Protein AF-A0A7X7SKA2-F1 (afdb_monomer)

Secondary structure (DSSP, 8-state):
--S--PPPSEEEEES-TT-TTTHHHHHHHHHHHHHTT-EEEEEES--TT---TTEEEEEEEEEE--HHHHSSSEEEEEEEEE-

Sequence (83 aa):
NAQLMHAYDVVLGSDLSYERAVSPLQRALLEQAHARGADVLIADAGRTYFDERGLVQIAEYEIEVPLDLEGVGSRRARVYRMD

Mean predicted aligned error: 4.68 Å

Radius of gyration: 14.66 Å; Cα contacts (8 Å, |Δi|>4): 138; chains: 1; bounding box: 41×28×34 Å

Foldseek 3Di:
DPPDPPLDQAAEAEDFQQDQVRLVVVVVVQVVSVVSNHWYKYKDQDHPRDDCPQKDWDDKDWAADDCVVPVDRTTIMIMITGD

pLDDT: mean 91.7, std 12.4, range [42.16, 98.31]

Structure (mmCIF, N/CA/C/O backbone):
data_AF-A0A7X7SKA2-F1
#
_entry.id   AF-A0A7X7SKA2-F1
#
loop_
_atom_site.group_PDB
_atom_site.id
_atom_site.type_symbol
_atom_site.label_atom_id
_atom_site.label_alt_id
_atom_site.label_comp_id
_atom_site.label_asym_id
_atom_site.label_entity_id
_atom_site.label_seq_id
_atom_site.pdbx_PDB_ins_code
_atom_site.Cartn_x
_atom_site.Cartn_y
_atom_site.Cartn_z
_atom_site.occupancy
_atom_site.B_iso_or_equiv
_atom_site.auth_seq_id
_atom_site.auth_comp_id
_atom_site.auth_asym_id
_atom_site.auth_atom_id
_atom_site.pdbx_PDB_model_num
ATOM 1 N N . ASN A 1 1 ? -27.073 13.462 0.748 1.00 42.16 1 ASN A N 1
ATOM 2 C CA . ASN A 1 1 ? -27.251 12.031 0.435 1.00 42.16 1 ASN A CA 1
ATOM 3 C C . ASN A 1 1 ? -26.170 11.257 1.189 1.00 42.16 1 ASN A C 1
ATOM 5 O O . ASN A 1 1 ? -25.154 10.910 0.614 1.00 42.16 1 ASN A O 1
ATOM 9 N N . ALA A 1 2 ? -26.316 11.158 2.517 1.00 42.72 2 ALA A N 1
ATOM 10 C CA . ALA A 1 2 ? -25.284 10.661 3.446 1.00 42.72 2 ALA A CA 1
ATOM 11 C C . ALA A 1 2 ? -25.504 9.189 3.851 1.00 42.72 2 ALA A C 1
ATOM 13 O O . ALA A 1 2 ? -24.891 8.688 4.786 1.00 42.72 2 ALA A O 1
ATOM 14 N N . GLN A 1 3 ? -26.414 8.509 3.161 1.00 45.66 3 GLN A N 1
ATOM 15 C CA . GLN A 1 3 ? -26.732 7.104 3.355 1.00 45.66 3 GLN A CA 1
ATOM 16 C C . GLN A 1 3 ? -26.160 6.356 2.152 1.00 45.66 3 GLN A C 1
ATOM 18 O O . GLN A 1 3 ? -26.476 6.725 1.026 1.00 45.66 3 GLN A O 1
ATOM 23 N N . LEU A 1 4 ? -25.334 5.335 2.418 1.00 49.91 4 LEU A 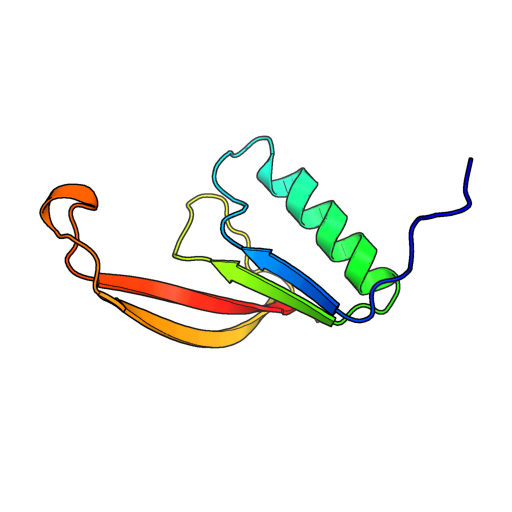N 1
ATOM 24 C CA . LEU A 1 4 ? -24.551 4.504 1.481 1.00 49.91 4 LEU A CA 1
ATOM 25 C C . LEU A 1 4 ? -23.075 4.908 1.275 1.00 49.91 4 LEU A C 1
ATOM 27 O O . LEU A 1 4 ? -22.568 4.895 0.161 1.00 49.91 4 LEU A O 1
ATOM 31 N N . MET A 1 5 ? -22.324 5.161 2.348 1.00 52.00 5 MET A N 1
ATOM 32 C CA . MET A 1 5 ? -20.955 4.628 2.394 1.00 52.00 5 MET A CA 1
ATOM 33 C C . MET A 1 5 ? -20.981 3.532 3.445 1.00 52.00 5 MET A C 1
ATOM 35 O O . MET A 1 5 ? -20.934 3.820 4.637 1.00 52.00 5 MET A O 1
ATOM 39 N N . HIS A 1 6 ? -21.181 2.286 3.014 1.00 61.06 6 HIS A N 1
ATOM 40 C CA . HIS A 1 6 ? -21.029 1.150 3.914 1.00 61.06 6 HIS A CA 1
ATOM 41 C C . HIS A 1 6 ? -19.653 1.256 4.583 1.00 61.06 6 HIS A C 1
ATOM 43 O O . HIS A 1 6 ? -18.644 1.442 3.901 1.00 61.06 6 HIS A O 1
ATOM 49 N N . ALA A 1 7 ? -19.626 1.209 5.916 1.00 79.94 7 ALA A N 1
ATOM 50 C CA . ALA A 1 7 ? -18.386 0.952 6.625 1.00 79.94 7 ALA A CA 1
ATOM 51 C C . ALA A 1 7 ? -17.937 -0.450 6.199 1.00 79.94 7 ALA A C 1
ATOM 53 O O . ALA A 1 7 ? -18.700 -1.405 6.333 1.00 79.94 7 ALA A O 1
ATOM 54 N N . TYR A 1 8 ? -16.764 -0.537 5.583 1.00 91.81 8 TYR A N 1
ATOM 55 C CA . TYR A 1 8 ? -16.160 -1.807 5.213 1.00 91.81 8 TYR A CA 1
ATOM 56 C C . TYR A 1 8 ? -15.357 -2.313 6.403 1.00 91.81 8 TYR A C 1
ATOM 58 O O . TYR A 1 8 ? -14.610 -1.537 6.995 1.00 91.81 8 TYR A O 1
ATOM 66 N N . ASP A 1 9 ? -15.469 -3.601 6.714 1.00 94.81 9 ASP A N 1
ATOM 67 C CA . ASP A 1 9 ? -14.633 -4.223 7.745 1.00 94.81 9 ASP A CA 1
ATOM 68 C C . ASP A 1 9 ? -13.162 -4.287 7.304 1.00 94.81 9 ASP A C 1
ATOM 70 O O . ASP A 1 9 ? -12.250 -4.172 8.119 1.00 94.81 9 ASP A O 1
ATOM 74 N N . VAL A 1 10 ? -12.929 -4.439 5.994 1.00 96.19 10 VAL A N 1
ATOM 75 C CA . VAL A 1 10 ? -11.600 -4.526 5.382 1.00 96.19 10 VAL A CA 1
ATOM 76 C C . VAL A 1 10 ? -11.552 -3.666 4.123 1.00 96.19 10 VAL A C 1
ATOM 78 O O . VAL A 1 10 ? -12.463 -3.717 3.293 1.00 96.19 10 VAL A O 1
ATOM 81 N N . VAL A 1 11 ? -10.468 -2.909 3.946 1.00 96.94 11 VAL A N 1
ATOM 82 C CA . VAL A 1 11 ? -10.175 -2.163 2.716 1.00 96.94 11 VAL A CA 1
ATOM 83 C C . VAL A 1 11 ? -8.816 -2.584 2.176 1.00 96.94 11 VAL A C 1
ATOM 85 O O . VAL A 1 11 ? -7.814 -2.560 2.885 1.00 96.94 11 VAL A O 1
ATOM 88 N N . LEU A 1 12 ? -8.788 -2.950 0.896 1.00 97.19 12 LEU A N 1
ATOM 89 C CA . LEU A 1 12 ? -7.578 -3.363 0.196 1.00 97.19 12 LEU A CA 1
ATOM 90 C C . LEU A 1 12 ? -7.179 -2.287 -0.816 1.00 97.19 12 LEU A C 1
ATOM 92 O O . LEU A 1 12 ? -7.976 -1.910 -1.676 1.00 97.19 12 LEU A O 1
ATOM 96 N N . GLY A 1 13 ? -5.944 -1.807 -0.722 1.00 95.25 13 GLY A N 1
ATOM 97 C CA . GLY A 1 13 ? -5.302 -0.966 -1.723 1.00 95.25 13 GLY A CA 1
ATOM 98 C C . GLY A 1 13 ? -4.197 -1.745 -2.422 1.00 95.25 13 GLY A C 1
ATOM 99 O O . GLY A 1 13 ? -3.389 -2.401 -1.774 1.00 95.25 13 GLY A O 1
ATOM 100 N N . SER A 1 14 ? -4.125 -1.678 -3.743 1.00 92.75 14 SER A N 1
ATOM 101 C CA . SER A 1 14 ? -2.990 -2.224 -4.479 1.00 92.75 14 SER A CA 1
ATOM 102 C C . SER A 1 14 ? -2.647 -1.282 -5.608 1.00 92.75 14 SER A C 1
ATOM 104 O O . SER A 1 14 ? -3.549 -0.759 -6.260 1.00 92.75 14 SER A O 1
ATOM 106 N N . ASP A 1 15 ? -1.348 -1.068 -5.803 1.00 85.44 15 ASP A N 1
ATOM 107 C CA . ASP A 1 15 ? -0.832 -0.423 -7.005 1.00 85.44 15 ASP A CA 1
ATOM 108 C C . ASP A 1 15 ? -1.435 0.979 -7.224 1.00 85.44 15 ASP A C 1
ATOM 110 O O . ASP A 1 15 ? -1.987 1.324 -8.264 1.00 85.44 15 ASP A O 1
ATOM 114 N N . LEU A 1 16 ? -1.401 1.791 -6.168 1.00 89.94 16 LEU A N 1
ATOM 115 C CA . LEU A 1 16 ? -2.054 3.099 -6.138 1.00 89.94 16 LEU A CA 1
ATOM 116 C C . LEU A 1 16 ? -1.085 4.221 -6.539 1.00 89.94 16 LEU A C 1
ATOM 118 O O . LEU A 1 16 ? -1.431 5.100 -7.331 1.00 89.94 16 LEU A O 1
ATOM 122 N N . SER A 1 17 ? 0.151 4.166 -6.039 1.00 93.44 17 SER A N 1
ATOM 123 C CA . SER A 1 17 ? 1.082 5.299 -5.972 1.00 93.44 17 SER A CA 1
ATOM 124 C C . SER A 1 17 ? 1.883 5.579 -7.253 1.00 93.44 17 SER A C 1
ATOM 126 O O . SER A 1 17 ? 3.094 5.817 -7.224 1.00 93.44 17 SER A O 1
ATOM 128 N N . TYR A 1 18 ? 1.204 5.555 -8.398 1.00 91.50 18 TYR A N 1
ATOM 129 C CA . TYR A 1 18 ? 1.787 5.787 -9.721 1.00 91.50 18 TYR A CA 1
ATOM 130 C C . TYR A 1 18 ? 2.094 7.251 -10.018 1.00 91.50 18 TYR A C 1
ATOM 132 O O . TYR A 1 18 ? 3.088 7.566 -10.672 1.00 91.50 18 TYR A O 1
ATOM 140 N N . GLU A 1 19 ? 1.251 8.156 -9.527 1.00 95.31 19 GLU A N 1
ATOM 141 C CA . GLU A 1 19 ? 1.312 9.572 -9.871 1.00 95.31 19 GLU A CA 1
ATOM 142 C C . GLU A 1 19 ? 1.462 10.438 -8.625 1.00 95.31 19 GLU A C 1
ATOM 144 O O . GLU A 1 19 ? 0.692 10.323 -7.667 1.00 95.31 19 GLU A O 1
ATOM 149 N N . ARG A 1 20 ? 2.416 11.377 -8.658 1.00 94.62 20 ARG A N 1
ATOM 150 C CA . ARG A 1 20 ? 2.704 12.288 -7.539 1.00 94.62 20 ARG A CA 1
ATOM 151 C C . ARG A 1 20 ? 1.472 13.061 -7.066 1.00 94.62 20 ARG A C 1
ATOM 153 O O . ARG A 1 20 ? 1.325 13.283 -5.870 1.00 94.62 20 ARG A O 1
ATOM 160 N N . ALA A 1 21 ? 0.624 13.503 -7.994 1.00 95.00 21 ALA A N 1
ATOM 161 C CA . ALA A 1 21 ? -0.541 14.327 -7.678 1.00 95.00 21 ALA A CA 1
ATOM 162 C C . ALA A 1 21 ? -1.689 13.520 -7.048 1.00 95.00 21 ALA A C 1
ATOM 164 O O . ALA A 1 21 ? -2.436 14.054 -6.233 1.00 95.00 21 ALA A O 1
ATOM 165 N N . VAL A 1 22 ? -1.815 12.238 -7.408 1.00 94.44 22 VAL A N 1
ATOM 166 C CA . VAL A 1 22 ? -2.949 11.387 -7.013 1.00 94.44 22 VAL A CA 1
ATOM 167 C C . VAL A 1 22 ? -2.635 10.552 -5.769 1.00 94.44 22 VAL A C 1
ATOM 169 O O . VAL A 1 22 ? -3.524 10.324 -4.950 1.00 94.44 22 VAL A O 1
ATOM 172 N N . SER A 1 23 ? -1.368 10.172 -5.572 1.00 95.44 23 SER A N 1
ATOM 173 C CA . SER A 1 23 ? -0.927 9.339 -4.439 1.00 95.44 23 SER A CA 1
ATOM 174 C C . SER A 1 23 ? -1.379 9.867 -3.065 1.00 95.44 23 SER A C 1
ATOM 176 O O . SER A 1 23 ? -1.892 9.076 -2.270 1.00 95.44 23 SER A O 1
ATOM 178 N N . PRO A 1 24 ? -1.297 11.184 -2.767 1.00 94.94 24 PRO A N 1
ATOM 179 C CA . PRO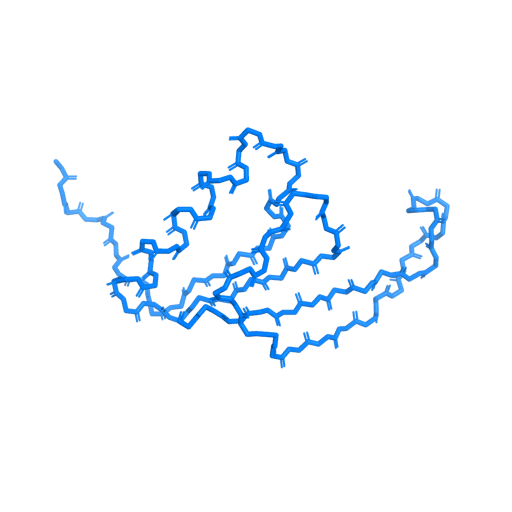 A 1 24 ? -1.775 11.716 -1.489 1.00 94.94 24 PRO A CA 1
ATOM 180 C C . PRO A 1 24 ? -3.293 11.594 -1.302 1.00 94.94 24 PRO A C 1
ATOM 182 O O . PRO A 1 24 ? -3.760 11.383 -0.187 1.00 94.94 24 PRO A O 1
ATOM 185 N N . LEU A 1 25 ? -4.075 11.702 -2.383 1.00 95.12 25 LEU A N 1
ATOM 186 C CA . LEU A 1 25 ? -5.534 11.574 -2.322 1.00 95.12 25 LEU A CA 1
ATOM 187 C C . LEU A 1 25 ? -5.943 10.127 -2.033 1.00 95.12 25 LEU A C 1
ATOM 189 O O . LEU A 1 25 ? -6.801 9.889 -1.187 1.00 95.12 25 LEU A O 1
ATOM 193 N N . GLN A 1 26 ? -5.299 9.159 -2.690 1.00 95.56 26 GLN A N 1
ATOM 194 C CA . GLN A 1 26 ? -5.507 7.734 -2.415 1.00 95.56 26 GLN A CA 1
ATOM 195 C C . GLN A 1 26 ? -5.153 7.401 -0.963 1.00 95.56 26 GLN A C 1
ATOM 197 O O . GLN A 1 26 ? -5.937 6.754 -0.271 1.00 95.56 26 GLN A O 1
ATOM 202 N N . ARG A 1 27 ? -4.011 7.906 -0.477 1.00 95.44 27 ARG A N 1
ATOM 203 C CA . ARG A 1 27 ? -3.582 7.744 0.915 1.00 95.44 27 ARG A CA 1
ATOM 204 C C . ARG A 1 27 ? -4.616 8.293 1.903 1.00 95.44 27 ARG A C 1
ATOM 206 O O . ARG A 1 27 ? -5.006 7.575 2.818 1.00 95.44 27 ARG A O 1
ATOM 213 N N . ALA A 1 28 ? -5.121 9.505 1.674 1.00 95.69 28 ALA A N 1
ATOM 214 C CA . ALA A 1 28 ? -6.130 10.118 2.536 1.00 95.69 28 ALA A CA 1
ATOM 215 C C . ALA A 1 28 ? -7.436 9.303 2.596 1.00 95.69 28 ALA A C 1
ATOM 217 O O . ALA A 1 28 ? -8.062 9.208 3.650 1.00 95.69 28 ALA A O 1
ATOM 218 N N . LEU A 1 29 ? -7.855 8.682 1.488 1.00 94.81 29 LEU A N 1
ATOM 219 C CA . LEU A 1 29 ? -9.043 7.819 1.474 1.00 94.81 29 LEU A CA 1
ATOM 220 C C . LEU A 1 29 ? -8.853 6.548 2.313 1.00 94.81 29 LEU A C 1
ATOM 222 O O . LEU A 1 29 ? -9.786 6.124 2.999 1.00 94.81 29 LEU A O 1
ATOM 226 N N . LEU A 1 30 ? -7.655 5.961 2.280 1.00 96.00 30 LEU A N 1
ATOM 227 C CA . LEU A 1 30 ? -7.302 4.791 3.084 1.00 96.00 30 LEU A CA 1
ATOM 228 C C . LEU A 1 30 ? -7.246 5.138 4.577 1.00 96.00 30 LEU A C 1
ATOM 230 O O . LEU A 1 30 ? -7.839 4.431 5.387 1.00 96.00 30 LEU A O 1
ATOM 234 N N . GLU A 1 31 ? -6.649 6.276 4.931 1.00 95.75 31 GLU A N 1
ATOM 235 C CA . GLU A 1 31 ? -6.628 6.790 6.308 1.00 95.75 31 GLU A CA 1
ATOM 236 C C . GLU A 1 31 ? -8.038 7.063 6.838 1.00 95.75 31 GLU A C 1
ATOM 238 O O . GLU A 1 31 ? -8.367 6.717 7.969 1.00 95.75 31 GLU A O 1
ATOM 243 N N . GLN A 1 32 ? -8.921 7.618 6.005 1.00 95.50 32 GLN A N 1
ATOM 244 C CA . GLN A 1 32 ? -10.325 7.801 6.366 1.00 95.50 32 GLN A CA 1
ATOM 245 C C . GLN A 1 32 ? -11.063 6.473 6.576 1.00 95.50 32 GLN A C 1
ATOM 247 O O . GLN A 1 32 ? -11.979 6.418 7.394 1.00 95.50 32 GLN A O 1
ATOM 252 N N . ALA A 1 33 ? -10.725 5.419 5.828 1.00 94.94 33 ALA A N 1
ATOM 253 C CA . ALA A 1 33 ? -11.303 4.095 6.040 1.00 94.94 33 ALA A CA 1
ATOM 254 C C . ALA A 1 33 ? -10.814 3.477 7.354 1.00 94.94 33 ALA A C 1
ATOM 256 O O . ALA A 1 33 ? -11.637 3.009 8.141 1.00 94.94 33 ALA A O 1
ATOM 257 N N . HIS A 1 34 ? -9.512 3.565 7.625 1.00 95.94 34 HIS A N 1
ATOM 258 C CA . HIS A 1 34 ? -8.918 3.121 8.881 1.00 95.94 34 HIS A CA 1
ATOM 259 C C . HIS A 1 34 ? -9.518 3.858 10.088 1.00 95.94 34 HIS A C 1
ATOM 261 O O . HIS A 1 34 ? -9.977 3.228 11.036 1.00 95.94 34 HIS A O 1
ATOM 267 N N . ALA A 1 35 ? -9.668 5.186 10.006 1.00 95.06 35 ALA A N 1
ATOM 268 C CA . ALA A 1 35 ? -10.304 5.998 11.048 1.00 95.06 35 ALA A CA 1
ATOM 269 C C . ALA A 1 35 ? -11.784 5.643 11.301 1.00 95.06 35 ALA A C 1
ATOM 271 O O . ALA A 1 35 ? -12.333 5.980 12.349 1.00 95.06 35 ALA A O 1
ATOM 272 N N . ARG A 1 36 ? -12.447 4.968 10.351 1.00 93.94 36 ARG A N 1
ATOM 273 C CA . ARG A 1 36 ? -13.807 4.425 10.511 1.00 93.94 36 ARG A CA 1
ATOM 274 C C . ARG A 1 36 ? -13.831 2.983 11.033 1.00 93.94 36 ARG A C 1
ATOM 276 O O . ARG A 1 36 ? -14.918 2.428 11.162 1.00 93.94 36 ARG A O 1
ATOM 283 N N . GLY A 1 37 ? -12.675 2.400 11.348 1.00 94.56 37 GLY A N 1
ATOM 284 C CA . GLY A 1 37 ? -12.535 1.071 11.946 1.00 94.56 37 GLY A CA 1
ATOM 285 C C . GLY A 1 37 ? -12.220 -0.062 10.967 1.00 94.56 37 GLY A C 1
ATOM 286 O O . GLY A 1 37 ? -12.271 -1.217 11.378 1.00 94.56 37 GLY A O 1
ATOM 287 N N . ALA A 1 38 ? -11.911 0.231 9.699 1.00 96.50 38 ALA A N 1
ATOM 288 C CA . ALA A 1 38 ? -11.534 -0.805 8.736 1.00 96.50 38 ALA A CA 1
ATOM 289 C C . ALA A 1 38 ? -10.102 -1.324 8.981 1.00 96.50 38 ALA A C 1
ATOM 291 O O . ALA A 1 38 ? -9.192 -0.526 9.228 1.00 96.50 38 ALA A O 1
ATOM 292 N N . ASP 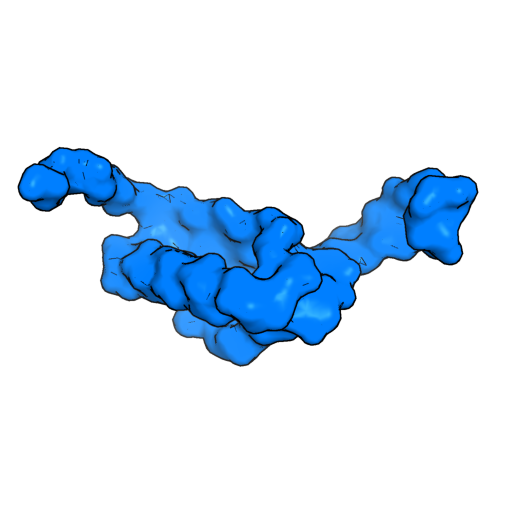A 1 39 ? -9.873 -2.632 8.809 1.00 97.25 39 ASP A N 1
ATOM 293 C CA . ASP A 1 39 ? -8.520 -3.176 8.608 1.00 97.25 39 ASP A CA 1
ATOM 294 C C . ASP A 1 39 ? -8.059 -2.800 7.193 1.00 97.25 39 ASP A C 1
ATOM 296 O O . ASP A 1 39 ? -8.667 -3.201 6.196 1.00 97.25 39 ASP A O 1
ATOM 300 N N . VAL A 1 40 ? -7.019 -1.972 7.096 1.00 97.88 40 VAL A N 1
ATOM 301 C CA . VAL A 1 40 ? -6.533 -1.447 5.817 1.00 97.88 40 VAL A CA 1
ATOM 302 C C . VAL A 1 40 ? -5.231 -2.134 5.450 1.00 97.88 40 VAL A C 1
ATOM 304 O O . VAL A 1 40 ? -4.222 -1.966 6.136 1.00 97.88 40 VAL A O 1
ATOM 307 N N . LEU A 1 41 ? -5.251 -2.861 4.332 1.00 98.31 41 LEU A N 1
ATOM 308 C CA . LEU A 1 41 ? -4.083 -3.537 3.776 1.00 98.31 41 LEU A CA 1
ATOM 309 C C . LEU A 1 41 ? -3.691 -2.911 2.442 1.00 98.31 41 LEU A C 1
ATOM 311 O O . LEU A 1 41 ? -4.540 -2.680 1.580 1.00 98.31 41 LEU A O 1
ATOM 315 N N . ILE A 1 42 ? -2.400 -2.653 2.258 1.00 97.94 42 ILE A N 1
ATOM 316 C CA . ILE A 1 42 ? -1.863 -1.999 1.067 1.00 97.94 42 ILE A CA 1
ATOM 317 C C . ILE A 1 4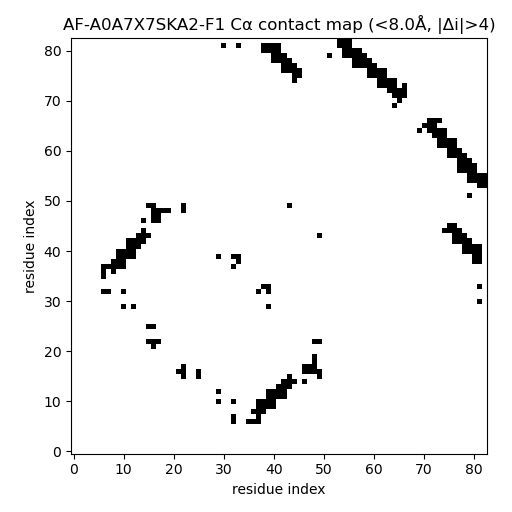2 ? -0.741 -2.848 0.488 1.00 97.94 42 ILE A C 1
ATOM 319 O O . ILE A 1 42 ? 0.224 -3.145 1.185 1.00 97.94 42 ILE A O 1
ATOM 323 N N . ALA A 1 43 ? -0.852 -3.221 -0.782 1.00 97.31 43 ALA A N 1
ATOM 324 C CA . ALA A 1 43 ? 0.209 -3.889 -1.519 1.00 97.31 43 ALA A CA 1
ATOM 325 C C . ALA A 1 43 ? 0.918 -2.906 -2.462 1.00 97.31 43 ALA A C 1
ATOM 327 O O . ALA A 1 43 ? 0.266 -2.256 -3.284 1.00 97.31 43 ALA A O 1
ATOM 328 N N . ASP A 1 44 ? 2.246 -2.838 -2.378 1.00 96.25 44 ASP A N 1
ATOM 329 C CA . ASP A 1 44 ? 3.079 -2.007 -3.251 1.00 96.25 44 ASP A CA 1
ATOM 330 C C . ASP A 1 44 ? 4.353 -2.747 -3.692 1.00 96.25 44 ASP A C 1
ATOM 332 O O . ASP A 1 44 ? 4.949 -3.506 -2.925 1.00 96.25 44 ASP A O 1
ATOM 336 N N . ALA A 1 45 ? 4.768 -2.527 -4.943 1.00 94.12 45 ALA A N 1
ATOM 337 C CA . ALA A 1 45 ? 5.939 -3.156 -5.560 1.00 94.12 45 ALA A CA 1
ATOM 338 C C . ALA A 1 45 ? 7.103 -2.170 -5.801 1.00 94.12 45 ALA A C 1
ATOM 340 O O . ALA A 1 45 ? 7.839 -2.285 -6.783 1.00 94.12 45 ALA A O 1
ATOM 341 N N . GLY A 1 46 ? 7.260 -1.177 -4.921 1.00 90.88 46 GLY A N 1
ATOM 342 C CA . GLY A 1 46 ? 8.322 -0.172 -4.973 1.00 90.88 46 GLY A CA 1
ATOM 343 C C . GLY A 1 46 ? 7.979 1.039 -5.838 1.00 90.88 46 GLY A C 1
ATOM 344 O O . GLY A 1 46 ? 8.847 1.546 -6.554 1.00 90.88 46 GLY A O 1
ATOM 345 N N . ARG A 1 47 ? 6.723 1.503 -5.819 1.00 93.50 47 ARG A N 1
ATOM 346 C CA . ARG A 1 47 ? 6.319 2.693 -6.579 1.00 93.50 47 ARG A CA 1
ATOM 347 C C . ARG A 1 47 ? 6.983 3.942 -6.012 1.00 93.50 47 ARG A C 1
ATOM 349 O O . ARG A 1 47 ? 7.063 4.143 -4.806 1.00 93.50 47 ARG A O 1
ATOM 356 N N . THR A 1 48 ? 7.434 4.821 -6.906 1.00 95.25 48 THR A N 1
ATOM 357 C CA . THR A 1 48 ? 8.208 6.023 -6.554 1.00 95.25 48 THR A CA 1
ATOM 358 C C . THR A 1 48 ? 7.489 6.955 -5.577 1.00 95.25 48 THR A C 1
ATOM 360 O O . THR A 1 48 ? 8.150 7.667 -4.825 1.00 95.25 48 THR A O 1
ATOM 363 N N . TYR A 1 49 ? 6.155 6.980 -5.598 1.00 96.31 49 TYR A N 1
ATOM 364 C CA . TYR A 1 49 ? 5.351 7.863 -4.749 1.00 96.31 49 TYR A CA 1
ATOM 365 C C . TYR A 1 49 ? 4.650 7.130 -3.603 1.00 96.31 49 TYR A C 1
ATOM 367 O O . TYR A 1 49 ? 3.766 7.707 -2.970 1.00 96.31 49 TYR A O 1
ATOM 375 N N . PHE A 1 50 ? 5.013 5.871 -3.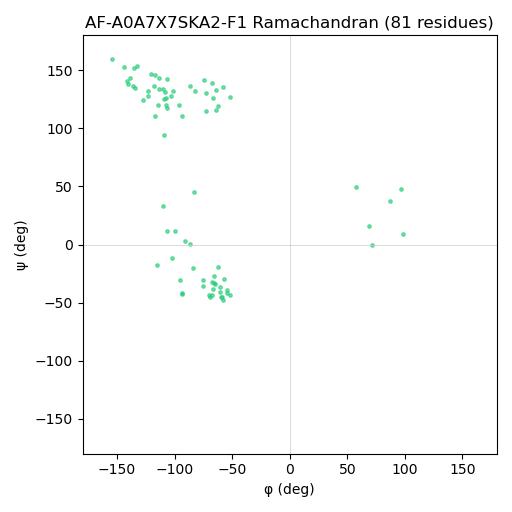350 1.00 95.81 50 PHE A N 1
ATOM 376 C CA . PHE A 1 50 ? 4.509 5.139 -2.200 1.00 95.81 50 PHE A CA 1
ATOM 377 C C . PHE A 1 50 ? 5.148 5.680 -0.915 1.00 95.81 50 PHE A C 1
ATOM 379 O O . PHE A 1 50 ? 6.364 5.849 -0.836 1.00 95.81 50 PHE A O 1
ATOM 386 N N . ASP A 1 51 ? 4.316 5.978 0.082 1.00 93.81 51 ASP A N 1
ATOM 387 C CA . ASP A 1 51 ? 4.737 6.474 1.393 1.00 93.81 51 ASP A CA 1
ATOM 388 C C . ASP A 1 51 ? 4.335 5.459 2.461 1.00 93.81 51 ASP A C 1
ATOM 390 O O . ASP A 1 51 ? 3.148 5.280 2.745 1.00 93.81 51 ASP A O 1
ATOM 394 N N . GLU A 1 52 ? 5.330 4.795 3.044 1.00 94.06 52 GLU A N 1
ATOM 395 C CA . GLU A 1 52 ? 5.133 3.748 4.048 1.00 94.06 52 GLU A CA 1
ATOM 396 C C . GLU A 1 52 ? 5.011 4.275 5.485 1.00 94.06 52 GLU A C 1
ATOM 398 O O . GLU A 1 52 ? 4.821 3.494 6.415 1.00 94.06 52 GLU A O 1
ATOM 403 N N . ARG A 1 53 ? 5.085 5.596 5.707 1.00 94.94 53 ARG A N 1
ATOM 404 C CA . ARG A 1 53 ? 4.923 6.169 7.054 1.00 94.94 53 ARG A CA 1
ATOM 405 C C . ARG A 1 53 ? 3.568 5.787 7.643 1.00 94.94 53 ARG A C 1
ATOM 407 O O . ARG A 1 53 ? 2.553 5.886 6.959 1.00 94.94 53 ARG A O 1
ATOM 414 N N . GLY A 1 54 ? 3.547 5.382 8.912 1.00 95.62 54 GLY A N 1
ATOM 415 C CA . GLY A 1 54 ? 2.323 4.921 9.584 1.00 95.62 54 GLY A CA 1
ATOM 416 C C . GLY A 1 54 ? 1.792 3.585 9.057 1.00 95.62 54 GLY A C 1
ATOM 417 O O . GLY A 1 54 ? 0.631 3.265 9.278 1.00 95.62 54 GLY A O 1
ATOM 418 N N . LEU A 1 55 ? 2.610 2.828 8.320 1.00 97.44 55 LEU A N 1
ATOM 419 C CA . LEU A 1 55 ? 2.285 1.476 7.900 1.00 97.44 55 LEU A CA 1
ATOM 420 C C . LEU A 1 55 ? 3.275 0.479 8.510 1.00 97.44 55 LEU A C 1
ATOM 422 O O . LEU A 1 55 ? 4.470 0.748 8.632 1.00 97.44 55 LEU A O 1
ATOM 426 N N . VAL A 1 56 ? 2.777 -0.708 8.832 1.00 98.19 56 VAL A N 1
ATOM 427 C CA . VAL A 1 56 ? 3.563 -1.853 9.288 1.00 98.19 56 VAL A CA 1
ATOM 428 C C . VAL A 1 56 ? 3.598 -2.883 8.169 1.00 98.19 56 VAL A C 1
ATOM 430 O O . VAL A 1 56 ? 2.557 -3.376 7.742 1.00 98.19 56 VAL A O 1
ATOM 433 N N . GLN A 1 57 ? 4.786 -3.235 7.677 1.00 97.88 57 GLN A N 1
ATOM 434 C CA . GLN A 1 57 ? 4.924 -4.328 6.714 1.00 97.88 57 GLN A CA 1
ATOM 435 C C . GLN A 1 57 ? 4.562 -5.662 7.385 1.00 97.88 57 GLN A C 1
ATOM 437 O O . GLN A 1 57 ? 5.142 -6.021 8.408 1.00 97.88 57 GLN A O 1
ATOM 442 N N . ILE A 1 58 ? 3.631 -6.410 6.792 1.00 98.25 58 ILE A N 1
ATOM 443 C CA . ILE A 1 58 ? 3.147 -7.699 7.315 1.00 98.25 58 ILE A CA 1
ATOM 444 C C . ILE A 1 58 ? 3.477 -8.890 6.410 1.00 98.25 58 ILE A C 1
ATOM 446 O O . ILE A 1 58 ? 3.429 -10.029 6.869 1.00 98.25 58 ILE A O 1
ATOM 450 N N . ALA A 1 59 ? 3.812 -8.651 5.139 1.00 98.19 59 ALA A N 1
ATOM 451 C CA . ALA A 1 59 ? 4.262 -9.694 4.222 1.00 98.19 59 ALA A CA 1
ATOM 452 C C . ALA A 1 59 ? 5.149 -9.126 3.105 1.00 98.19 59 ALA A C 1
ATOM 454 O O . ALA A 1 59 ? 5.103 -7.936 2.791 1.00 98.19 59 ALA A O 1
ATOM 455 N N . GLU A 1 60 ? 5.940 -9.997 2.487 1.00 98.12 60 GLU A N 1
ATOM 456 C CA . GLU A 1 60 ? 6.734 -9.715 1.293 1.00 98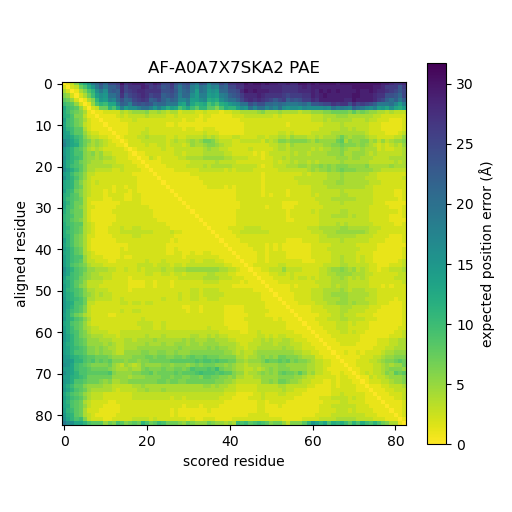.12 60 GLU A CA 1
ATOM 457 C C . GLU A 1 60 ? 6.702 -10.938 0.374 1.00 98.12 60 GLU A C 1
ATOM 459 O O . GLU A 1 60 ? 6.754 -12.076 0.843 1.00 98.12 60 GLU A O 1
ATOM 464 N N . TYR A 1 61 ? 6.612 -10.688 -0.928 1.00 96.94 61 TYR A N 1
ATOM 465 C CA . TYR A 1 61 ? 6.560 -11.697 -1.972 1.00 96.94 61 TYR A CA 1
ATOM 466 C C . TYR A 1 61 ? 7.510 -11.312 -3.100 1.00 96.94 61 TYR A C 1
ATOM 468 O O . TYR A 1 61 ? 7.514 -10.170 -3.566 1.00 96.94 61 TYR A O 1
ATOM 476 N N . GLU A 1 62 ? 8.285 -12.281 -3.569 1.00 97.31 62 GLU A N 1
ATOM 477 C CA . GLU A 1 62 ? 9.022 -12.175 -4.820 1.00 97.31 62 GLU A CA 1
ATOM 478 C C . GLU A 1 62 ? 8.203 -12.848 -5.923 1.00 97.31 62 GLU A C 1
ATOM 480 O O . GLU A 1 62 ? 7.840 -14.018 -5.818 1.00 97.31 62 GLU A O 1
ATOM 485 N N . ILE A 1 63 ? 7.844 -12.075 -6.945 1.00 94.38 63 ILE A N 1
ATOM 486 C CA . ILE A 1 63 ? 6.942 -12.484 -8.020 1.00 94.38 63 ILE A CA 1
ATOM 487 C C . ILE A 1 63 ? 7.753 -12.523 -9.307 1.00 94.38 63 ILE A C 1
ATOM 489 O O . ILE A 1 63 ? 8.304 -11.498 -9.714 1.00 94.38 63 ILE A O 1
ATOM 493 N N . GLU A 1 64 ? 7.830 -13.689 -9.944 1.00 96.75 64 GLU A N 1
ATOM 494 C CA . GLU A 1 64 ? 8.426 -13.821 -11.274 1.00 96.75 64 GLU A CA 1
ATOM 495 C C . GLU A 1 64 ? 7.599 -13.035 -12.293 1.00 96.75 64 GLU A C 1
ATOM 497 O O . GLU A 1 64 ? 6.369 -13.126 -12.321 1.00 96.75 64 GLU A O 1
ATOM 502 N N . VAL A 1 65 ? 8.275 -12.256 -13.136 1.00 95.12 65 VAL A N 1
ATOM 503 C CA . VAL A 1 65 ? 7.621 -11.459 -14.177 1.00 95.12 65 VAL A CA 1
ATOM 504 C C . VAL A 1 65 ? 8.334 -11.621 -15.522 1.00 95.12 65 VAL A C 1
ATOM 506 O O . VAL A 1 65 ? 9.530 -11.921 -15.549 1.00 95.12 65 VAL A O 1
ATOM 509 N N . PRO A 1 66 ? 7.637 -11.435 -16.659 1.00 95.94 66 PRO A N 1
ATOM 510 C CA . PRO A 1 66 ? 8.262 -11.576 -17.969 1.00 95.94 66 PRO A CA 1
ATOM 511 C C . PRO A 1 66 ? 9.356 -10.523 -18.178 1.00 95.94 66 PRO A C 1
ATOM 513 O O . PRO A 1 66 ? 9.062 -9.328 -18.262 1.00 95.94 66 PRO A O 1
ATOM 516 N N . LEU A 1 67 ? 10.608 -10.974 -18.316 1.00 94.56 67 LEU A N 1
ATOM 517 C CA . LEU A 1 67 ? 11.771 -10.096 -18.492 1.00 94.56 67 LEU A CA 1
ATOM 518 C C . LEU A 1 67 ? 11.596 -9.132 -19.674 1.00 94.56 67 LEU A C 1
ATOM 520 O O . LEU A 1 67 ? 11.892 -7.946 -19.544 1.00 94.56 67 LEU A O 1
ATOM 524 N N . ASP A 1 68 ? 11.063 -9.628 -20.793 1.00 96.44 68 ASP A N 1
ATOM 525 C CA . ASP A 1 68 ? 10.884 -8.851 -22.025 1.00 96.44 68 ASP A CA 1
ATOM 526 C C . ASP A 1 68 ? 9.875 -7.699 -21.875 1.00 96.44 68 ASP A C 1
ATOM 528 O O . ASP A 1 68 ? 9.975 -6.699 -22.583 1.00 96.44 68 ASP A O 1
ATOM 532 N N . LEU A 1 69 ? 8.906 -7.826 -20.959 1.00 93.81 69 LEU A N 1
ATOM 533 C CA . LEU A 1 69 ? 7.871 -6.815 -20.724 1.00 93.81 69 LEU A CA 1
ATOM 534 C C . LEU A 1 69 ? 8.261 -5.842 -19.606 1.00 93.81 69 LEU A C 1
ATOM 536 O O . LEU A 1 69 ? 8.029 -4.641 -19.712 1.00 93.81 69 LEU A O 1
ATOM 540 N N . GLU A 1 70 ? 8.834 -6.365 -18.524 1.00 88.06 70 GLU A N 1
ATOM 541 C CA . GLU A 1 70 ? 9.019 -5.634 -17.266 1.00 88.06 70 GLU A CA 1
ATOM 542 C C . GLU A 1 70 ? 10.454 -5.128 -17.056 1.00 88.06 70 GLU A C 1
ATOM 544 O O . GLU A 1 70 ? 10.704 -4.329 -16.147 1.00 88.06 70 GLU A O 1
ATOM 549 N N . GLY A 1 71 ? 11.409 -5.595 -17.871 1.00 93.75 71 GLY A N 1
ATOM 550 C CA . GLY A 1 71 ? 12.835 -5.253 -17.789 1.00 93.75 71 GLY A CA 1
ATOM 551 C C . GLY A 1 71 ? 13.572 -5.867 -16.593 1.00 93.75 71 GLY A C 1
ATOM 552 O O . GLY A 1 71 ? 14.774 -5.662 -16.435 1.00 93.75 71 GLY A O 1
ATOM 553 N N . VAL A 1 72 ? 12.867 -6.627 -15.753 1.00 92.19 72 VAL A N 1
ATOM 554 C CA . VAL A 1 72 ? 13.387 -7.362 -14.594 1.00 92.19 72 VAL A CA 1
ATOM 555 C C . VAL A 1 72 ? 12.794 -8.770 -14.581 1.00 92.19 72 VAL A C 1
ATOM 557 O O . VAL A 1 72 ? 11.704 -8.970 -15.102 1.00 92.19 72 VAL A O 1
ATOM 560 N N . GLY A 1 73 ? 13.501 -9.749 -14.009 1.00 96.06 73 GLY A N 1
ATOM 561 C CA . GLY A 1 73 ? 13.007 -11.135 -13.912 1.00 96.06 73 GLY A CA 1
ATOM 562 C C . GLY A 1 73 ? 12.084 -11.386 -12.715 1.00 96.06 73 GLY A C 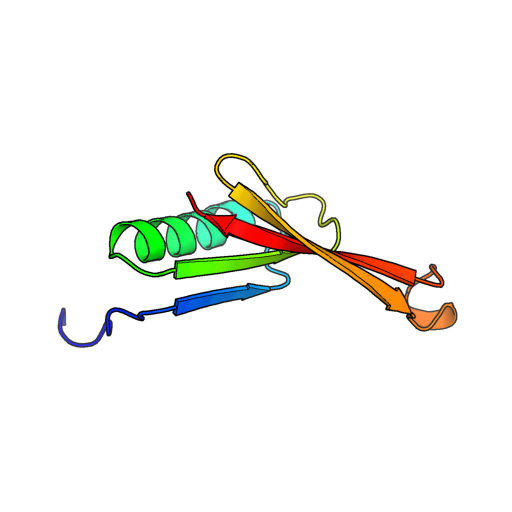1
ATOM 563 O O . GLY A 1 73 ? 11.308 -12.338 -12.717 1.00 96.06 73 GLY A O 1
ATOM 564 N N . SER A 1 74 ? 12.143 -10.520 -11.702 1.00 96.00 74 SER A N 1
ATOM 565 C CA . SER A 1 74 ? 11.263 -10.573 -10.539 1.00 96.00 74 SER A CA 1
ATOM 566 C C . SER A 1 74 ? 10.900 -9.175 -10.039 1.00 96.00 74 SER A C 1
ATOM 568 O O . SER A 1 74 ? 11.639 -8.200 -10.220 1.00 96.00 74 SER A O 1
ATOM 570 N N . ARG A 1 75 ? 9.733 -9.068 -9.400 1.00 94.56 75 ARG A N 1
ATOM 571 C CA . ARG A 1 75 ? 9.273 -7.890 -8.658 1.00 94.56 75 ARG A CA 1
ATOM 572 C C . ARG A 1 75 ? 9.085 -8.273 -7.199 1.00 94.56 75 ARG A C 1
ATOM 574 O O . ARG A 1 75 ? 8.499 -9.305 -6.887 1.00 94.56 75 ARG A O 1
ATOM 581 N N . ARG A 1 76 ? 9.544 -7.406 -6.303 1.00 96.00 76 ARG A N 1
ATOM 582 C CA . ARG A 1 76 ? 9.306 -7.540 -4.868 1.00 96.00 76 ARG A CA 1
ATOM 583 C C . ARG A 1 76 ? 8.071 -6.737 -4.490 1.00 96.00 76 ARG A C 1
ATOM 585 O O . ARG A 1 76 ? 8.118 -5.509 -4.523 1.00 96.00 76 ARG A O 1
ATOM 592 N N . ALA A 1 77 ? 6.995 -7.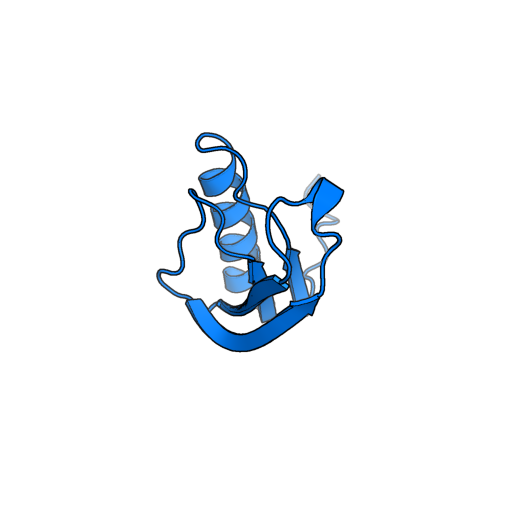426 -4.140 1.00 95.75 77 ALA A N 1
ATOM 593 C CA . ALA A 1 77 ? 5.771 -6.824 -3.635 1.00 95.75 77 ALA A CA 1
ATOM 594 C C . ALA A 1 77 ? 5.714 -6.973 -2.114 1.00 95.75 77 ALA A C 1
ATOM 596 O O . ALA A 1 77 ? 5.928 -8.058 -1.576 1.00 95.75 77 ALA A O 1
ATOM 597 N N . ARG A 1 78 ? 5.405 -5.888 -1.413 1.00 97.62 78 ARG A N 1
ATOM 598 C CA . ARG A 1 78 ? 5.220 -5.873 0.038 1.00 97.62 78 ARG A CA 1
ATOM 599 C C . ARG A 1 78 ? 3.771 -5.576 0.361 1.00 97.62 78 ARG A C 1
ATOM 601 O O . ARG A 1 78 ? 3.140 -4.776 -0.324 1.00 97.62 78 ARG A O 1
ATOM 608 N N . VAL A 1 79 ? 3.265 -6.219 1.407 1.00 97.81 79 VAL A N 1
ATOM 609 C CA . VAL A 1 79 ? 1.947 -5.938 1.973 1.00 97.81 79 VAL A CA 1
ATOM 610 C C . VAL A 1 79 ? 2.143 -5.255 3.308 1.00 97.81 79 VAL A C 1
ATOM 612 O O . VAL A 1 79 ? 2.892 -5.729 4.165 1.00 97.81 79 VAL A O 1
ATOM 615 N N . TYR A 1 80 ? 1.432 -4.158 3.481 1.00 98.12 80 TYR A N 1
ATOM 616 C CA . TYR A 1 80 ? 1.462 -3.321 4.657 1.00 98.12 80 TYR A CA 1
ATOM 617 C C . TYR A 1 80 ? 0.074 -3.251 5.282 1.00 98.12 80 TYR A C 1
ATOM 619 O O . TYR A 1 80 ? -0.925 -3.254 4.567 1.00 98.12 80 TYR A O 1
ATOM 627 N N . ARG A 1 81 ? 0.017 -3.149 6.605 1.00 98.31 81 ARG A N 1
ATOM 628 C CA . ARG A 1 81 ? -1.180 -2.803 7.371 1.00 98.31 81 ARG A CA 1
ATOM 629 C C . ARG A 1 81 ? -1.050 -1.375 7.896 1.00 98.31 81 ARG A C 1
ATOM 631 O O . ARG A 1 81 ? 0.046 -0.972 8.273 1.00 98.31 81 ARG A O 1
ATOM 638 N N . MET A 1 82 ? -2.146 -0.625 7.909 1.00 97.12 82 MET A N 1
ATOM 639 C CA . MET A 1 82 ? -2.213 0.693 8.553 1.00 97.12 82 MET A CA 1
ATOM 640 C C . MET A 1 82 ? -2.458 0.541 10.061 1.00 97.12 82 MET A C 1
ATOM 642 O O . MET A 1 82 ? -3.335 -0.238 10.441 1.00 97.12 82 MET A O 1
ATOM 646 N N . ASP A 1 83 ? -1.678 1.256 10.875 1.00 88.19 83 ASP A N 1
ATOM 647 C CA . ASP A 1 83 ? -1.715 1.259 12.352 1.00 88.19 83 ASP A CA 1
ATOM 648 C C . ASP A 1 83 ? -1.930 2.682 12.899 1.00 88.19 83 ASP A C 1
ATOM 650 O O . ASP A 1 83 ? -1.470 3.644 12.230 1.00 88.19 83 ASP A O 1
#

Nearest PDB structures (foldseek):
  2kcw-assembly1_A  TM=6.141E-01  e=2.152E+00  Escherichia coli K-12
  8bl4-assembly1_p  TM=6.122E-01  e=9.200E+00  Streptomyces coelicolor A3(2)
  8xrp-assembly1_B  TM=2.863E-01  e=6.190E+00  Homo sapien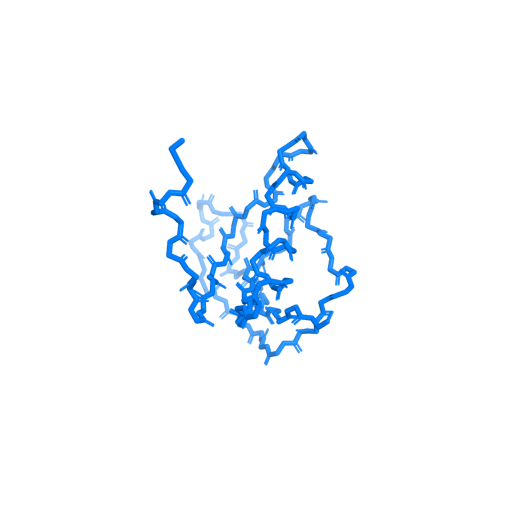s

Solvent-accessible surface area (backbone atoms only — not comparable to full-atom values): 4966 Å² total; per-residue (Å²): 136,88,78,84,75,76,82,51,70,62,45,82,46,64,78,67,25,82,41,79,85,52,24,62,57,56,50,51,54,51,51,54,41,37,76,70,67,18,51,36,40,38,38,44,66,76,48,90,49,58,75,64,79,66,45,46,80,77,48,75,44,80,41,80,43,60,43,93,80,68,78,37,60,59,46,57,36,35,32,25,35,62,111